Protein AF-A0A522Z3T7-F1 (afdb_monomer)

Foldseek 3Di:
DPDPVVVVVVVVVVVVVVVVVVVVVVVVVVVVVVVVVVVVVVVVVVVVVVVVVVVVVVVVVVVVVVLVVVLVVLVVVLVVLVVVLVVLVVVLVVLVVQLVPDPDPVSNVVSVVSNVVSVVVNVVSVVVSVVSVVVSVVD

Radius of gyration: 45.21 Å; Cα contacts (8 Å, |Δi|>4): 42; chains: 1; bounding box: 90×25×123 Å

Secondary structure (DSSP, 8-state):
---HHHHHHHHHHHHHHHHHHHHHHHHHHHHHHHHHHHHHHHHHHHHHHHHHHHHHHHHHHHHHHHHHHHHHHHHHHHHHHHHHHHHHHHHHHHHHHHHHT--SHHHHHHHHHHHHHHHHHHHHHHHHHHHHHHHHHT-

Structure (mmCIF, N/CA/C/O backbone):
data_AF-A0A522Z3T7-F1
#
_entry.id   AF-A0A522Z3T7-F1
#
loop_
_atom_site.group_PDB
_atom_site.id
_atom_site.type_symbol
_atom_site.label_atom_id
_atom_site.label_alt_id
_atom_site.label_comp_id
_atom_site.label_asym_id
_atom_site.label_entity_id
_atom_site.label_seq_id
_atom_site.pdbx_PDB_ins_code
_atom_site.Cartn_x
_atom_site.Cartn_y
_atom_site.Cartn_z
_atom_site.occupancy
_atom_site.B_iso_or_equiv
_atom_site.auth_seq_id
_atom_site.auth_comp_id
_atom_site.auth_asym_id
_atom_site.auth_atom_id
_atom_site.pdbx_PDB_model_num
ATOM 1 N N . MET A 1 1 ? 47.815 17.472 -74.663 1.00 52.22 1 MET A N 1
ATOM 2 C CA . MET A 1 1 ? 47.347 16.103 -74.970 1.00 52.22 1 MET A CA 1
ATOM 3 C C . MET A 1 1 ? 47.868 15.157 -73.893 1.00 52.22 1 MET A C 1
ATOM 5 O O . MET A 1 1 ? 49.054 14.849 -73.890 1.00 52.22 1 MET A O 1
ATOM 9 N N . THR A 1 2 ? 47.051 14.765 -72.915 1.00 60.94 2 THR A N 1
ATOM 10 C CA . THR A 1 2 ? 47.429 13.689 -71.983 1.00 60.94 2 THR A CA 1
ATOM 11 C C . THR A 1 2 ? 47.496 12.377 -72.766 1.00 60.94 2 THR A C 1
ATOM 13 O O . THR A 1 2 ? 46.595 12.079 -73.545 1.00 60.94 2 THR A O 1
ATOM 16 N N . SER A 1 3 ? 48.573 11.601 -72.617 1.00 82.38 3 SER A N 1
ATOM 17 C CA . SER A 1 3 ? 48.651 10.298 -73.282 1.00 82.38 3 SER A CA 1
ATOM 18 C C . SER A 1 3 ? 47.602 9.350 -72.693 1.00 82.38 3 SER A C 1
ATOM 20 O O . SER A 1 3 ? 47.330 9.386 -71.489 1.00 82.38 3 SER A O 1
ATOM 22 N N . LEU A 1 4 ? 47.035 8.473 -73.527 1.00 87.00 4 LEU A N 1
ATOM 23 C CA . LEU A 1 4 ? 46.048 7.464 -73.112 1.00 87.00 4 LEU A CA 1
ATOM 24 C C . LEU A 1 4 ? 46.524 6.640 -71.902 1.00 87.00 4 LEU A C 1
ATOM 26 O O . LEU A 1 4 ?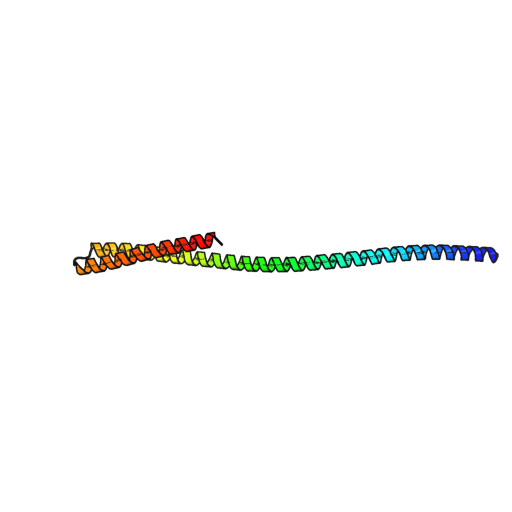 45.733 6.312 -71.022 1.00 87.00 4 LEU A O 1
ATOM 30 N N . ALA A 1 5 ? 47.833 6.390 -71.803 1.00 85.94 5 ALA A N 1
ATOM 31 C CA . ALA A 1 5 ? 48.451 5.698 -70.675 1.00 85.94 5 ALA A CA 1
ATOM 32 C C . ALA A 1 5 ? 48.273 6.435 -69.331 1.00 85.94 5 ALA A C 1
ATOM 34 O O . ALA A 1 5 ? 47.923 5.809 -68.330 1.00 85.94 5 ALA A O 1
ATOM 35 N N . LYS A 1 6 ? 48.448 7.765 -69.298 1.00 88.44 6 LYS A N 1
ATOM 36 C CA . LYS A 1 6 ? 48.256 8.564 -68.071 1.00 88.44 6 LYS A CA 1
ATOM 37 C C . LYS A 1 6 ? 46.790 8.584 -67.637 1.00 88.44 6 LYS A C 1
ATOM 39 O O . LYS A 1 6 ? 46.504 8.517 -66.443 1.00 88.44 6 LYS A O 1
ATOM 44 N N . LEU A 1 7 ? 45.863 8.629 -68.597 1.00 91.12 7 LEU A N 1
ATOM 45 C CA . LEU A 1 7 ? 44.428 8.557 -68.317 1.00 91.12 7 LEU A CA 1
ATOM 46 C C . LEU A 1 7 ? 44.034 7.182 -67.753 1.00 91.12 7 LEU A C 1
ATOM 48 O O . LEU A 1 7 ? 43.342 7.114 -66.740 1.00 91.12 7 LEU A O 1
ATOM 52 N N . ALA A 1 8 ? 44.525 6.094 -68.352 1.00 91.12 8 ALA A N 1
ATOM 53 C CA . ALA A 1 8 ? 44.270 4.735 -67.878 1.00 91.12 8 ALA A CA 1
ATOM 54 C C . ALA A 1 8 ? 44.794 4.508 -66.449 1.00 91.12 8 ALA A C 1
ATOM 56 O O . ALA A 1 8 ? 44.115 3.893 -65.624 1.00 91.12 8 ALA A O 1
ATOM 57 N N . GLN A 1 9 ? 45.975 5.043 -66.127 1.00 92.44 9 GLN A N 1
ATOM 58 C CA . GLN A 1 9 ? 46.535 4.966 -64.778 1.00 92.44 9 GLN A CA 1
ATOM 59 C C . GLN A 1 9 ? 45.692 5.751 -63.763 1.00 92.44 9 GLN A C 1
ATOM 61 O O . GLN A 1 9 ? 45.407 5.232 -62.683 1.00 92.44 9 GLN A O 1
ATOM 66 N N . LYS A 1 10 ? 45.228 6.954 -64.129 1.00 93.69 10 LYS A N 1
ATOM 67 C CA . LYS A 1 10 ? 44.340 7.765 -63.286 1.00 93.69 10 LYS A CA 1
ATOM 68 C C . LYS A 1 10 ? 43.022 7.042 -62.994 1.00 93.69 10 LYS A C 1
ATOM 70 O O . LYS A 1 10 ? 42.662 6.890 -61.833 1.00 93.69 10 LYS A O 1
ATOM 75 N N . LEU A 1 11 ? 42.365 6.504 -64.024 1.00 94.19 11 LEU A N 1
ATOM 76 C CA . LEU A 1 11 ? 41.119 5.742 -63.878 1.00 94.19 11 LEU A CA 1
ATOM 77 C C . LEU A 1 11 ? 41.302 4.484 -63.018 1.00 94.19 11 LEU A C 1
ATOM 79 O O . LEU A 1 11 ? 40.427 4.129 -62.229 1.00 94.19 11 LEU A O 1
ATOM 83 N N . LYS A 1 12 ? 42.451 3.804 -63.130 1.00 94.62 12 LYS A N 1
ATOM 84 C CA . LYS A 1 12 ? 42.775 2.654 -62.275 1.00 94.62 12 LYS A CA 1
ATOM 85 C C . LYS A 1 12 ? 42.875 3.065 -60.805 1.00 94.62 12 LYS A C 1
ATOM 87 O O . LYS A 1 12 ? 42.385 2.338 -59.944 1.00 94.62 12 LYS A O 1
ATOM 92 N N . GLN A 1 13 ? 43.482 4.213 -60.522 1.00 94.88 13 GLN A N 1
ATOM 93 C CA . GLN A 1 13 ? 43.624 4.728 -59.164 1.00 94.88 13 GLN A CA 1
ATOM 94 C C . GLN A 1 13 ? 42.281 5.200 -58.594 1.00 94.88 13 GLN A C 1
ATOM 96 O O . GLN A 1 13 ? 41.904 4.769 -57.507 1.00 94.88 13 GLN A O 1
ATOM 101 N N . GLU A 1 14 ? 41.494 5.939 -59.379 1.00 96.12 14 GLU A N 1
ATOM 102 C CA . GLU A 1 14 ? 40.126 6.341 -59.023 1.00 96.12 14 GLU A CA 1
ATOM 103 C C . GLU A 1 14 ? 39.236 5.121 -58.730 1.00 96.12 14 GLU A C 1
ATOM 105 O O . GLU A 1 14 ? 38.522 5.098 -57.729 1.00 96.12 14 GLU A O 1
ATOM 110 N N . LYS A 1 15 ? 39.334 4.049 -59.531 1.00 96.12 15 LYS A N 1
ATOM 111 C CA . LYS A 1 15 ? 38.613 2.790 -59.280 1.00 96.12 15 LYS A CA 1
ATOM 112 C C . LYS A 1 15 ? 39.029 2.133 -57.960 1.00 96.12 15 LYS A C 1
ATOM 114 O O . LYS A 1 15 ? 38.177 1.596 -57.247 1.00 96.12 15 LYS A O 1
ATOM 119 N N . LEU A 1 16 ? 40.323 2.135 -57.637 1.00 96.12 16 LEU A N 1
ATOM 120 C CA . LEU A 1 16 ? 40.825 1.573 -56.381 1.00 96.12 16 LEU A CA 1
ATOM 121 C C . LEU A 1 16 ? 40.335 2.380 -55.178 1.00 96.12 16 LEU A C 1
ATOM 123 O O . LEU A 1 16 ? 39.877 1.788 -54.200 1.00 96.12 16 LEU A O 1
ATOM 127 N N . ASP A 1 17 ? 40.375 3.706 -55.258 1.00 96.50 17 ASP A N 1
ATOM 128 C CA . ASP A 1 17 ? 39.945 4.575 -54.166 1.00 96.50 17 ASP A CA 1
ATOM 129 C C . ASP A 1 17 ? 38.424 4.538 -53.981 1.00 96.50 17 ASP A C 1
ATOM 131 O O . ASP A 1 17 ? 37.957 4.372 -52.853 1.00 96.50 17 ASP A O 1
ATOM 135 N N . ALA A 1 18 ? 37.646 4.515 -55.068 1.00 96.44 18 ALA A N 1
ATOM 136 C CA . ALA A 1 18 ? 36.205 4.269 -55.013 1.00 96.44 18 ALA A CA 1
ATOM 137 C C . ALA A 1 18 ? 35.882 2.910 -54.366 1.00 96.44 18 ALA A C 1
ATOM 139 O O . ALA A 1 18 ? 34.989 2.809 -53.523 1.00 96.44 18 ALA A O 1
ATOM 140 N N . SER A 1 19 ? 36.643 1.857 -54.689 1.00 96.19 19 SER A N 1
ATOM 141 C CA . SER A 1 19 ? 36.456 0.545 -54.061 1.00 96.19 19 SER A CA 1
ATOM 142 C C . SER A 1 19 ? 36.808 0.542 -52.570 1.00 96.19 19 SER A C 1
ATOM 144 O O . SER A 1 19 ? 36.161 -0.185 -51.813 1.00 96.19 19 SER A O 1
ATOM 146 N N . LYS A 1 20 ? 37.822 1.301 -52.133 1.00 97.19 20 LYS A N 1
ATOM 147 C CA . LYS A 1 20 ? 38.162 1.446 -50.706 1.00 97.19 20 LYS A CA 1
ATOM 148 C C . LYS A 1 20 ? 37.061 2.192 -49.959 1.00 97.19 20 LYS A C 1
ATOM 150 O O . LYS A 1 20 ? 36.612 1.710 -48.923 1.00 97.19 20 LYS A O 1
ATOM 155 N N . GLN A 1 21 ? 36.586 3.306 -50.518 1.00 97.19 21 GLN A N 1
ATOM 156 C CA . GLN A 1 21 ? 35.495 4.093 -49.943 1.00 97.19 21 GLN A CA 1
ATOM 157 C C . GLN A 1 21 ? 34.216 3.266 -49.818 1.00 97.19 21 GLN A C 1
ATOM 159 O O . GLN A 1 21 ? 33.615 3.229 -48.748 1.00 97.19 21 GLN A O 1
ATOM 164 N N . ARG A 1 22 ? 33.861 2.494 -50.854 1.00 97.38 22 ARG A N 1
ATOM 165 C CA . ARG A 1 22 ? 32.706 1.588 -50.801 1.00 97.38 22 ARG A CA 1
ATOM 166 C C . ARG A 1 22 ? 32.818 0.573 -49.661 1.00 97.38 22 ARG A C 1
ATOM 168 O O . ARG A 1 22 ? 31.855 0.375 -48.932 1.00 97.38 22 ARG A O 1
ATOM 175 N N . ARG A 1 23 ? 33.987 -0.057 -49.482 1.00 97.25 23 ARG A N 1
ATOM 176 C CA . ARG A 1 23 ? 34.215 -1.024 -48.389 1.00 97.25 23 ARG A CA 1
ATOM 177 C C . ARG A 1 23 ? 34.115 -0.369 -47.010 1.00 97.25 23 ARG A C 1
ATOM 179 O O . ARG A 1 23 ? 33.560 -0.974 -46.097 1.00 97.25 23 ARG A O 1
ATOM 186 N N . LEU A 1 24 ? 34.640 0.848 -46.862 1.00 97.62 24 LEU A N 1
ATOM 187 C CA . LEU A 1 24 ? 34.544 1.611 -45.618 1.00 97.62 24 LEU A CA 1
ATOM 188 C C . LEU A 1 24 ? 33.083 1.941 -45.290 1.00 97.62 24 LEU A C 1
ATOM 190 O O . LEU A 1 24 ? 32.623 1.638 -44.192 1.00 97.62 24 LEU A O 1
ATOM 194 N N . GLN A 1 25 ? 32.343 2.483 -46.259 1.00 97.50 25 GLN A N 1
ATOM 195 C CA . GLN A 1 25 ? 30.926 2.813 -46.101 1.00 97.50 25 GLN A CA 1
ATOM 196 C C . GLN A 1 25 ? 30.081 1.576 -45.786 1.00 97.50 25 GLN A C 1
ATOM 198 O O . GLN A 1 25 ? 29.231 1.625 -44.903 1.00 97.50 25 GLN A O 1
ATOM 203 N N . GLU A 1 26 ? 30.341 0.446 -46.447 1.00 97.44 26 GLU A N 1
ATOM 204 C CA . GLU A 1 26 ? 29.636 -0.808 -46.171 1.00 97.44 26 GLU A CA 1
ATOM 205 C C . GLU A 1 26 ? 29.884 -1.299 -44.736 1.00 97.44 26 GLU A C 1
ATOM 207 O O . GLU A 1 26 ? 28.955 -1.754 -44.067 1.00 97.44 26 GLU A O 1
ATOM 212 N N . LYS A 1 27 ? 31.120 -1.175 -44.232 1.00 97.69 27 LYS A N 1
ATOM 213 C CA . LYS A 1 27 ? 31.450 -1.515 -42.842 1.00 97.69 27 LYS A CA 1
ATOM 214 C C . LYS A 1 27 ? 30.719 -0.599 -41.856 1.00 97.69 27 LYS A C 1
ATOM 216 O O . LYS A 1 27 ? 30.070 -1.103 -40.944 1.00 97.69 27 LYS A O 1
ATOM 221 N N . MET A 1 28 ? 30.763 0.715 -42.082 1.00 97.38 28 MET A N 1
ATOM 222 C CA . MET A 1 28 ? 30.068 1.694 -41.236 1.00 97.38 28 MET A CA 1
ATOM 223 C C . MET A 1 28 ? 28.553 1.464 -41.225 1.00 97.38 28 MET A C 1
ATOM 225 O O . MET A 1 28 ? 27.929 1.514 -40.169 1.00 97.38 28 MET A O 1
ATOM 229 N N . LEU A 1 29 ? 27.958 1.146 -42.379 1.00 97.81 29 LEU A N 1
ATOM 230 C CA . LEU A 1 29 ? 26.535 0.832 -42.471 1.00 97.81 29 LEU A CA 1
ATOM 231 C C . LEU A 1 29 ? 26.184 -0.427 -41.668 1.00 97.81 29 LEU A C 1
ATOM 233 O O . LEU A 1 29 ? 25.202 -0.426 -40.930 1.00 97.81 29 LEU A O 1
ATOM 237 N N . LYS A 1 30 ? 26.989 -1.493 -41.767 1.00 97.88 30 LYS A N 1
ATOM 238 C CA . LYS A 1 30 ? 26.778 -2.726 -40.987 1.00 97.88 30 LYS A CA 1
ATOM 239 C C . LYS A 1 30 ? 26.857 -2.469 -39.481 1.00 97.88 30 LYS A C 1
ATOM 241 O O . LYS A 1 30 ? 26.023 -2.983 -38.735 1.00 97.88 30 LYS A O 1
ATOM 246 N N . GLU A 1 31 ? 27.820 -1.665 -39.041 1.00 97.62 31 GLU A N 1
ATOM 247 C CA . GLU A 1 31 ? 27.960 -1.266 -37.637 1.00 97.62 31 GLU A CA 1
ATOM 248 C C . GLU A 1 31 ? 26.757 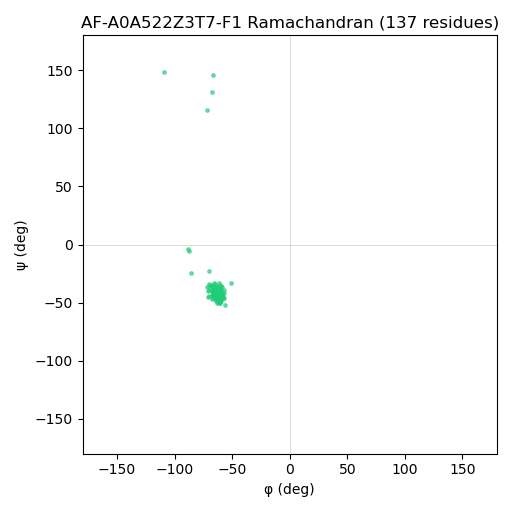-0.442 -37.164 1.00 97.62 31 GLU A C 1
ATOM 250 O O . GLU A 1 31 ? 26.164 -0.768 -36.134 1.00 97.62 31 GLU A O 1
ATOM 255 N N . ALA A 1 32 ? 26.327 0.550 -37.950 1.00 97.44 32 ALA A N 1
ATOM 256 C CA . ALA A 1 32 ? 25.161 1.374 -37.642 1.00 97.44 32 ALA A CA 1
ATOM 257 C C . ALA A 1 32 ? 23.868 0.546 -37.554 1.00 97.44 32 ALA A C 1
ATOM 259 O O . ALA A 1 32 ? 23.096 0.704 -36.610 1.00 97.44 32 ALA A O 1
ATOM 260 N N . VAL A 1 33 ? 23.648 -0.387 -38.487 1.00 97.44 33 VAL A N 1
ATOM 261 C CA . VAL A 1 33 ? 22.481 -1.287 -38.470 1.00 97.44 33 VAL A CA 1
ATOM 262 C C . VAL A 1 33 ? 22.510 -2.209 -37.250 1.00 97.44 33 VAL A C 1
ATOM 264 O O . VAL A 1 33 ? 21.481 -2.410 -36.606 1.00 97.44 33 VAL A O 1
ATOM 267 N N . SER A 1 34 ? 23.676 -2.764 -36.909 1.00 96.94 34 SER A N 1
ATOM 268 C CA . SER A 1 34 ? 23.837 -3.598 -35.712 1.00 96.94 34 SER A CA 1
ATOM 269 C C . SER A 1 34 ? 23.520 -2.814 -34.437 1.00 96.94 34 SER A C 1
ATOM 271 O O . SER A 1 34 ? 22.761 -3.284 -33.587 1.00 96.94 34 SER A O 1
ATOM 273 N N . LEU A 1 35 ? 24.036 -1.587 -34.331 1.00 96.75 35 LEU A N 1
ATOM 274 C CA . LEU A 1 35 ? 23.770 -0.701 -33.204 1.00 96.75 35 LEU A CA 1
ATOM 275 C C . LEU A 1 35 ? 22.283 -0.342 -33.110 1.00 96.75 35 LEU A C 1
ATOM 277 O O . LEU A 1 35 ? 21.699 -0.483 -32.041 1.00 96.75 35 LEU A O 1
ATOM 281 N N . ALA A 1 36 ? 21.647 0.025 -34.224 1.00 95.94 36 ALA A N 1
ATOM 282 C CA . ALA A 1 36 ? 20.221 0.338 -34.266 1.00 95.94 36 ALA A CA 1
ATOM 283 C C . ALA A 1 36 ? 19.356 -0.847 -33.805 1.00 95.94 36 ALA A C 1
ATOM 285 O O . ALA A 1 36 ? 18.446 -0.670 -32.995 1.00 95.94 36 ALA A O 1
ATOM 286 N N . ARG A 1 37 ? 19.676 -2.070 -34.253 1.00 96.06 37 ARG A N 1
ATOM 287 C CA . ARG A 1 37 ? 18.983 -3.293 -33.813 1.00 96.06 37 ARG A CA 1
ATOM 288 C C . ARG A 1 37 ? 19.143 -3.529 -32.314 1.00 96.06 37 ARG A C 1
ATOM 290 O O . ARG A 1 37 ? 18.153 -3.785 -31.634 1.00 96.06 37 ARG A O 1
ATOM 297 N N . ARG A 1 38 ? 20.369 -3.408 -31.791 1.00 94.69 38 ARG A N 1
ATOM 298 C CA . ARG A 1 38 ? 20.647 -3.562 -30.354 1.00 94.69 38 ARG A CA 1
ATOM 299 C C . ARG A 1 38 ? 19.888 -2.526 -29.531 1.00 94.69 38 ARG A C 1
ATOM 301 O O . ARG A 1 38 ? 19.215 -2.907 -28.578 1.00 94.69 38 ARG A O 1
ATOM 308 N N . SER A 1 39 ? 19.925 -1.257 -29.930 1.00 95.19 39 SER A N 1
ATOM 309 C CA . SER A 1 39 ? 19.201 -0.181 -29.250 1.00 95.19 39 SER A CA 1
ATOM 310 C C . SER A 1 39 ? 17.690 -0.396 -29.273 1.00 95.19 39 SER A C 1
ATOM 312 O O . SER A 1 39 ? 17.057 -0.301 -28.229 1.00 95.19 39 SER A O 1
ATOM 314 N N . SER A 1 40 ? 17.117 -0.759 -30.424 1.00 95.81 40 SER A N 1
ATOM 315 C CA . SER A 1 40 ? 15.684 -1.055 -30.547 1.00 95.81 40 SER A CA 1
ATOM 316 C C . SER A 1 40 ? 15.270 -2.233 -29.660 1.00 95.81 40 SER A C 1
ATOM 318 O O . SER A 1 40 ? 14.302 -2.125 -28.910 1.00 95.81 40 SER A O 1
ATOM 320 N N . SER A 1 41 ? 16.045 -3.324 -29.659 1.00 93.88 41 SER A N 1
ATOM 321 C CA . SER A 1 41 ? 15.774 -4.464 -28.776 1.00 93.88 41 SER A CA 1
ATOM 322 C C . SER A 1 41 ? 15.888 -4.094 -27.291 1.00 93.88 41 SER A C 1
ATOM 324 O O . SER A 1 41 ? 15.037 -4.484 -26.493 1.00 93.88 41 SER A O 1
ATOM 326 N N . GLY A 1 42 ? 16.881 -3.278 -26.921 1.00 96.62 42 GLY A N 1
ATOM 327 C CA . GLY A 1 42 ? 17.043 -2.782 -25.558 1.00 96.62 42 GLY A CA 1
ATOM 328 C C . GLY A 1 42 ? 15.859 -1.924 -25.121 1.00 96.62 42 GLY A C 1
ATOM 329 O O . GLY A 1 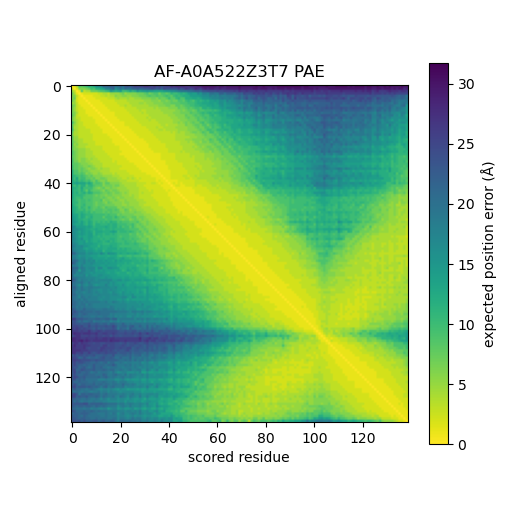42 ? 15.316 -2.150 -24.044 1.00 96.62 42 GLY A O 1
ATOM 330 N N . LEU A 1 43 ? 15.412 -1.009 -25.984 1.00 96.56 43 LEU A N 1
ATOM 331 C CA . LEU A 1 43 ? 14.247 -0.162 -25.733 1.00 96.56 43 LEU A CA 1
ATOM 332 C C . LEU A 1 43 ? 12.983 -1.006 -25.530 1.00 96.56 43 LEU A C 1
ATOM 334 O O . LEU A 1 43 ? 12.329 -0.857 -24.504 1.00 96.56 43 LEU A O 1
ATOM 338 N N . SER A 1 44 ? 12.726 -1.981 -26.406 1.00 96.75 44 SER A N 1
ATOM 339 C CA . SER A 1 44 ? 11.575 -2.887 -26.255 1.00 96.75 44 SER A CA 1
ATOM 340 C C . SER A 1 44 ? 11.609 -3.689 -24.944 1.00 96.75 44 SER A C 1
ATOM 342 O O . SER A 1 44 ? 10.581 -3.918 -24.308 1.00 96.75 44 SER A O 1
ATOM 344 N N . SER A 1 45 ? 12.803 -4.084 -24.483 1.00 97.19 45 SER A N 1
ATOM 345 C CA . SER A 1 45 ? 12.952 -4.773 -23.200 1.00 97.19 45 SER A CA 1
ATOM 346 C C . SER A 1 45 ? 12.684 -3.848 -22.014 1.00 97.19 45 SER A C 1
ATOM 348 O O . SER A 1 45 ? 12.176 -4.319 -20.996 1.00 97.19 45 SER A O 1
ATOM 350 N N . VAL A 1 46 ? 13.061 -2.572 -22.107 1.00 97.00 46 VAL A N 1
ATOM 351 C CA . VAL A 1 46 ? 12.789 -1.574 -21.067 1.00 97.00 46 VAL A CA 1
ATOM 352 C C . VAL A 1 46 ? 11.299 -1.254 -21.019 1.00 97.00 46 VAL A C 1
ATOM 354 O O . VAL A 1 46 ? 10.733 -1.250 -19.931 1.00 97.00 46 VAL A O 1
ATOM 357 N N . GLU A 1 47 ? 10.651 -1.072 -22.169 1.00 97.31 47 GLU A N 1
ATOM 358 C CA . GLU A 1 47 ? 9.202 -0.858 -22.264 1.00 97.31 47 GLU A CA 1
ATOM 359 C C . GLU A 1 47 ? 8.422 -2.006 -21.622 1.00 97.31 47 GLU A C 1
ATOM 361 O O . GLU A 1 47 ? 7.544 -1.766 -20.797 1.00 97.31 47 GLU A O 1
ATOM 366 N N . ARG A 1 48 ? 8.800 -3.259 -21.908 1.00 97.50 48 ARG A N 1
ATOM 367 C CA . ARG A 1 48 ? 8.159 -4.422 -21.283 1.00 97.50 48 ARG A CA 1
ATOM 368 C C . ARG A 1 48 ? 8.321 -4.432 -19.762 1.00 97.50 48 ARG A C 1
ATOM 370 O O . ARG A 1 48 ? 7.348 -4.629 -19.048 1.00 97.50 48 ARG A O 1
ATOM 377 N N . ARG A 1 49 ? 9.531 -4.167 -19.255 1.00 97.75 49 ARG A N 1
ATOM 378 C CA . ARG A 1 49 ? 9.781 -4.087 -17.803 1.00 97.75 49 ARG A CA 1
ATOM 379 C C . ARG A 1 49 ? 9.016 -2.944 -17.144 1.00 97.75 49 ARG A C 1
ATOM 381 O O . ARG A 1 49 ? 8.595 -3.080 -15.995 1.00 97.75 49 ARG A O 1
ATOM 388 N N . LEU A 1 50 ? 8.864 -1.823 -17.845 1.00 97.94 50 LEU A N 1
ATOM 389 C CA . LEU A 1 50 ? 8.077 -0.693 -17.372 1.00 97.94 50 LEU A CA 1
ATOM 390 C C . LEU A 1 50 ? 6.605 -1.089 -17.249 1.00 97.94 50 LEU A C 1
ATOM 392 O O . LEU A 1 50 ? 5.996 -0.800 -16.224 1.00 97.94 50 LEU A O 1
ATOM 396 N N . GLU A 1 51 ? 6.060 -1.778 -18.250 1.00 97.38 51 GLU A N 1
ATOM 397 C CA . GLU A 1 51 ? 4.672 -2.239 -18.228 1.00 97.38 51 GLU A CA 1
ATOM 398 C C . GLU A 1 51 ? 4.428 -3.268 -17.117 1.00 97.38 51 GLU A C 1
ATOM 400 O O . GLU A 1 51 ? 3.515 -3.097 -16.313 1.00 97.38 51 GLU A O 1
ATOM 405 N N . ASP A 1 52 ? 5.321 -4.252 -16.969 1.00 97.81 52 ASP A N 1
ATOM 406 C CA . ASP A 1 52 ? 5.270 -5.215 -15.863 1.00 97.81 52 ASP A CA 1
ATOM 407 C C . ASP A 1 52 ? 5.313 -4.507 -14.492 1.00 97.81 52 ASP A C 1
ATOM 409 O O . ASP A 1 52 ? 4.622 -4.898 -13.551 1.00 97.81 52 ASP A O 1
ATOM 413 N N . SER A 1 53 ? 6.119 -3.446 -14.362 1.00 97.62 53 SER A N 1
ATOM 414 C CA . SER A 1 53 ? 6.219 -2.675 -13.115 1.00 97.62 53 SER A CA 1
ATOM 415 C C . SER A 1 53 ? 4.958 -1.860 -12.841 1.00 97.62 53 SER A C 1
ATOM 417 O O . SER A 1 53 ? 4.515 -1.799 -11.696 1.00 97.62 53 SER A O 1
ATOM 419 N N . LYS A 1 54 ? 4.353 -1.263 -13.873 1.00 97.69 54 LYS A N 1
ATOM 420 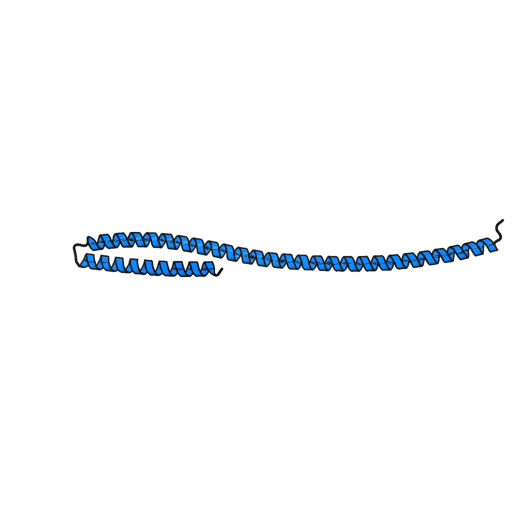C CA . LYS A 1 54 ? 3.068 -0.564 -13.745 1.00 97.69 54 LYS A CA 1
ATOM 421 C C . LYS A 1 54 ? 1.957 -1.517 -13.318 1.00 97.69 54 LYS A C 1
ATOM 423 O O . LYS A 1 54 ? 1.184 -1.156 -12.437 1.00 97.69 54 LYS A O 1
ATOM 428 N N . GLY A 1 55 ? 1.914 -2.723 -13.888 1.00 96.75 55 GLY A N 1
ATOM 429 C CA . GLY A 1 55 ? 0.965 -3.765 -13.490 1.00 96.75 55 GLY A CA 1
ATOM 430 C C . GLY A 1 55 ? 1.073 -4.090 -12.000 1.00 96.75 55 GLY A C 1
ATOM 431 O O . GLY A 1 55 ? 0.096 -3.958 -11.267 1.00 96.75 55 GLY A O 1
ATOM 432 N N . LYS A 1 56 ? 2.292 -4.379 -11.525 1.00 97.38 56 LYS A N 1
ATOM 433 C CA . LYS A 1 56 ? 2.562 -4.635 -10.098 1.00 97.38 56 LYS A CA 1
ATOM 434 C C . LYS A 1 56 ? 2.199 -3.458 -9.196 1.00 97.38 56 LYS A C 1
ATOM 436 O O . LYS A 1 56 ? 1.652 -3.658 -8.119 1.00 97.38 56 LYS A O 1
ATOM 441 N N . LEU A 1 57 ? 2.491 -2.227 -9.619 1.00 97.50 57 LEU A N 1
ATOM 442 C CA . LEU A 1 57 ? 2.085 -1.033 -8.872 1.00 97.50 57 LEU A CA 1
ATOM 443 C C . LEU A 1 57 ? 0.560 -0.909 -8.790 1.00 97.50 57 LEU A C 1
ATOM 445 O O . LEU A 1 57 ? 0.046 -0.520 -7.746 1.00 97.50 57 LEU A O 1
ATOM 449 N N . GLY A 1 58 ? -0.158 -1.260 -9.859 1.00 97.38 58 GLY A N 1
ATOM 450 C CA . GLY A 1 58 ? -1.618 -1.314 -9.862 1.00 97.38 58 GLY A CA 1
ATOM 451 C C . GLY A 1 58 ? -2.169 -2.325 -8.855 1.00 97.38 58 GLY A C 1
ATOM 452 O O . GLY A 1 58 ? -3.065 -1.983 -8.087 1.00 97.38 58 GLY A O 1
ATOM 453 N N . GLU A 1 59 ? -1.596 -3.530 -8.813 1.00 96.88 59 GLU A N 1
ATOM 454 C CA . GLU A 1 59 ? -1.958 -4.576 -7.845 1.00 96.88 59 GLU A CA 1
ATOM 455 C C . GLU A 1 59 ? -1.719 -4.117 -6.400 1.00 96.88 59 GLU A C 1
ATOM 457 O O . GLU A 1 59 ? -2.637 -4.165 -5.581 1.00 96.88 59 GLU A O 1
ATOM 462 N N . ILE A 1 60 ? -0.529 -3.578 -6.108 1.00 97.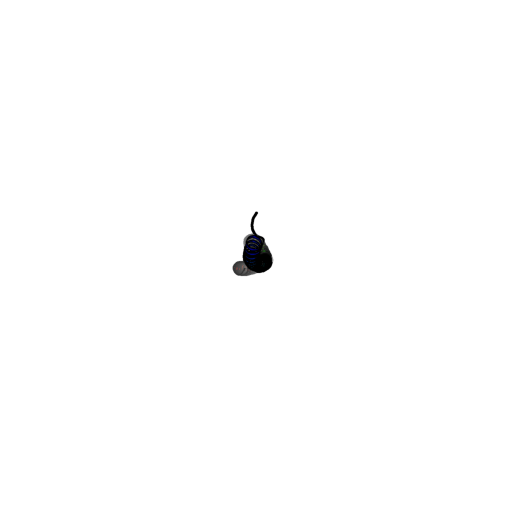06 60 ILE A N 1
ATOM 463 C CA . ILE A 1 60 ? -0.184 -3.049 -4.779 1.00 97.06 60 ILE A CA 1
ATOM 464 C C . ILE A 1 60 ? -1.139 -1.922 -4.378 1.00 97.06 60 ILE A C 1
ATOM 466 O O . ILE A 1 60 ? -1.594 -1.868 -3.239 1.00 97.06 60 ILE A O 1
ATOM 470 N N . ASN A 1 61 ? -1.468 -1.016 -5.300 1.00 96.69 61 ASN A N 1
ATOM 471 C CA . ASN A 1 61 ? -2.360 0.099 -5.000 1.00 96.69 61 ASN A CA 1
ATOM 472 C C . ASN A 1 61 ? -3.801 -0.368 -4.726 1.00 96.69 61 ASN A C 1
ATOM 474 O O . ASN A 1 61 ? -4.484 0.200 -3.871 1.00 96.69 61 ASN A O 1
ATOM 478 N N . ALA A 1 62 ? -4.263 -1.410 -5.422 1.00 97.00 62 ALA A N 1
ATOM 479 C CA . ALA A 1 62 ? -5.564 -2.022 -5.167 1.00 97.00 62 ALA A CA 1
ATOM 480 C C . ALA A 1 62 ? -5.606 -2.705 -3.790 1.00 97.00 62 ALA A C 1
ATOM 482 O O . ALA A 1 62 ? -6.557 -2.499 -3.034 1.00 97.00 62 ALA A O 1
ATOM 483 N N . GLU A 1 63 ? -4.562 -3.458 -3.437 1.00 96.75 63 GLU A N 1
ATOM 484 C CA . GLU A 1 63 ? -4.438 -4.094 -2.122 1.00 96.75 63 GLU A CA 1
ATOM 485 C C . GLU A 1 63 ? -4.371 -3.052 -0.999 1.00 96.75 63 GLU A C 1
ATOM 487 O O . GLU A 1 63 ? -5.120 -3.139 -0.026 1.00 96.75 63 GLU A O 1
ATOM 492 N N . PHE A 1 64 ? -3.561 -2.006 -1.176 1.00 96.12 64 PHE A N 1
ATOM 493 C CA . PHE A 1 64 ? -3.472 -0.891 -0.237 1.00 96.12 64 PHE A CA 1
ATOM 494 C C . PHE A 1 64 ? -4.831 -0.212 -0.023 1.00 96.12 64 PHE A C 1
ATOM 496 O O . PHE A 1 64 ? -5.250 -0.004 1.115 1.00 96.12 64 PHE A O 1
ATOM 503 N N . SER A 1 65 ? -5.563 0.066 -1.106 1.00 96.75 65 SER A N 1
ATOM 504 C CA . SER A 1 65 ? -6.903 0.664 -1.030 1.00 96.75 65 SER A CA 1
ATOM 505 C C . SER A 1 65 ? -7.886 -0.229 -0.265 1.00 96.75 65 SER A C 1
ATOM 507 O O . SER A 1 65 ? -8.696 0.262 0.521 1.00 96.75 65 SER A O 1
ATOM 509 N N . HIS A 1 66 ? -7.805 -1.549 -0.454 1.00 95.88 66 HIS A N 1
ATOM 510 C CA . HIS A 1 66 ? -8.631 -2.509 0.274 1.00 95.88 66 HIS A CA 1
ATOM 511 C C . HIS A 1 66 ? -8.295 -2.540 1.774 1.00 95.88 66 HIS A C 1
ATOM 513 O O . HIS A 1 66 ? -9.201 -2.513 2.610 1.00 95.88 66 HIS A O 1
ATOM 519 N N . VAL A 1 67 ? -7.006 -2.566 2.131 1.00 95.75 67 VAL A N 1
ATOM 520 C CA . VAL A 1 67 ? -6.557 -2.510 3.534 1.00 95.75 67 VAL A CA 1
ATOM 521 C C . VAL A 1 67 ? -7.017 -1.211 4.193 1.00 95.75 67 VAL A C 1
ATOM 523 O O . VAL A 1 67 ? -7.569 -1.247 5.293 1.00 95.75 67 VAL A O 1
ATOM 526 N N . GLN A 1 68 ? -6.883 -0.079 3.501 1.00 95.00 68 GLN A N 1
ATOM 527 C CA . GLN A 1 68 ? -7.338 1.214 4.002 1.00 95.00 68 GLN A CA 1
ATOM 528 C C . GLN A 1 68 ? -8.853 1.233 4.251 1.00 95.00 68 GLN A C 1
ATOM 530 O O . GLN A 1 68 ? -9.288 1.588 5.345 1.00 95.00 68 GLN A O 1
ATOM 535 N N . ALA A 1 69 ? -9.661 0.763 3.296 1.00 95.44 69 ALA A N 1
ATOM 536 C CA . ALA A 1 69 ? -11.112 0.669 3.470 1.00 95.44 69 ALA A CA 1
ATOM 537 C C . ALA A 1 69 ? -11.504 -0.252 4.641 1.00 95.44 69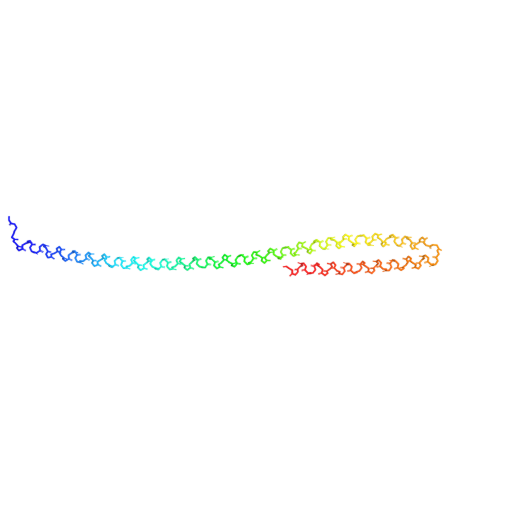 ALA A C 1
ATOM 539 O O . ALA A 1 69 ? -12.447 0.037 5.386 1.00 95.44 69 ALA A O 1
ATOM 540 N N . ARG A 1 70 ? -10.769 -1.356 4.837 1.00 94.06 70 ARG A N 1
ATOM 541 C CA . ARG A 1 70 ? -10.982 -2.270 5.966 1.00 94.06 70 ARG A CA 1
ATOM 542 C C . ARG A 1 70 ? -10.648 -1.605 7.300 1.00 94.06 70 ARG A C 1
ATOM 544 O O . ARG A 1 70 ? -11.419 -1.760 8.246 1.00 94.06 70 ARG A O 1
ATOM 551 N N . LYS A 1 71 ? -9.554 -0.844 7.366 1.00 92.44 71 LYS A N 1
ATOM 552 C CA . LYS A 1 71 ? -9.170 -0.074 8.553 1.00 92.44 71 LYS A CA 1
ATOM 553 C C . LYS A 1 71 ? -10.239 0.957 8.918 1.00 92.44 71 LYS A C 1
ATOM 555 O O . LYS A 1 71 ? -10.735 0.932 10.039 1.00 92.44 71 LYS A O 1
ATOM 560 N N . GLU A 1 72 ? -10.681 1.767 7.958 1.00 92.62 72 GLU A N 1
ATOM 561 C CA . GLU A 1 72 ? -11.755 2.750 8.170 1.00 92.62 72 GLU A CA 1
ATOM 562 C C . GLU A 1 72 ? -13.062 2.087 8.637 1.00 92.62 72 GLU A C 1
ATOM 564 O O . GLU A 1 72 ? -13.801 2.628 9.459 1.00 92.62 72 GLU A O 1
ATOM 569 N N . SER A 1 73 ? -13.369 0.889 8.128 1.00 94.44 73 SER A N 1
ATOM 570 C CA . SER A 1 73 ? -14.534 0.130 8.582 1.00 94.44 73 SER A CA 1
ATOM 571 C C . SER A 1 73 ? -14.402 -0.343 10.030 1.00 94.44 73 SER A C 1
ATOM 573 O O . SER A 1 73 ? -15.393 -0.307 10.760 1.00 94.44 73 SER A O 1
ATOM 575 N N . LEU A 1 74 ? -13.220 -0.800 10.447 1.00 90.25 74 LEU A N 1
ATOM 576 C CA . LEU A 1 74 ? -12.974 -1.201 11.834 1.00 90.25 74 LEU A CA 1
ATOM 577 C C . LEU A 1 74 ? -13.030 -0.004 12.780 1.00 90.25 74 LEU A C 1
ATOM 579 O O . LEU A 1 74 ? -13.636 -0.116 13.840 1.00 90.25 74 LEU A O 1
ATOM 583 N N . GLU A 1 75 ? -12.486 1.143 12.377 1.00 89.19 75 GLU A N 1
ATOM 584 C CA . GLU A 1 75 ? -12.570 2.388 13.146 1.00 89.19 75 GLU A CA 1
ATOM 585 C C . GLU A 1 75 ? -14.031 2.803 13.372 1.00 89.19 75 GLU A C 1
ATOM 587 O O . GLU A 1 75 ? -14.430 3.040 14.510 1.00 89.19 75 GLU A O 1
ATOM 592 N N . ARG A 1 76 ? -14.873 2.779 12.326 1.00 92.50 76 ARG A N 1
ATOM 593 C CA . ARG A 1 76 ? -16.317 3.051 12.471 1.00 92.50 76 ARG A CA 1
ATOM 594 C C . ARG A 1 76 ? -17.010 2.080 13.427 1.00 92.50 76 ARG A C 1
ATOM 596 O O . ARG A 1 76 ? -17.851 2.498 14.220 1.00 92.50 76 ARG A O 1
ATOM 603 N N . LEU A 1 77 ? -16.680 0.789 13.352 1.00 91.06 77 LEU A N 1
ATOM 604 C CA . LEU A 1 77 ? -17.243 -0.223 14.252 1.00 91.06 77 LEU A CA 1
ATOM 605 C C . LEU A 1 77 ? -16.794 -0.013 15.701 1.00 91.06 77 LEU A C 1
ATOM 607 O O . LEU A 1 77 ? -17.609 -0.165 16.608 1.00 91.06 77 LEU A O 1
ATOM 611 N N . ALA A 1 78 ? -15.531 0.357 15.917 1.00 88.69 78 ALA A N 1
ATOM 612 C CA . ALA A 1 78 ? -15.006 0.673 17.239 1.00 88.69 78 ALA A CA 1
ATOM 613 C C . ALA A 1 78 ? -15.708 1.903 17.836 1.00 88.69 78 ALA A C 1
ATOM 615 O O . ALA A 1 78 ? -16.176 1.840 18.970 1.00 88.69 78 ALA A O 1
ATOM 616 N N . SER A 1 79 ? -15.884 2.980 17.061 1.00 89.75 79 SER A N 1
ATOM 617 C CA . SER A 1 79 ? -16.638 4.161 17.508 1.00 89.75 79 SER A CA 1
ATOM 618 C C . SER A 1 79 ? -18.087 3.821 17.866 1.00 89.75 79 SER A C 1
ATOM 620 O O . SER A 1 79 ? -18.557 4.198 18.936 1.00 89.75 79 SER A O 1
ATOM 622 N N . ALA A 1 80 ? -18.781 3.042 17.031 1.00 92.00 80 ALA A N 1
ATOM 623 C CA . ALA A 1 80 ? -20.152 2.619 17.318 1.00 92.00 80 ALA A CA 1
ATOM 624 C C . ALA A 1 80 ? -20.248 1.733 18.576 1.00 92.00 80 ALA A C 1
ATOM 626 O O . ALA A 1 80 ? -21.210 1.835 19.338 1.00 92.00 80 ALA A O 1
ATOM 627 N N . ALA A 1 81 ? -19.259 0.867 18.817 1.00 89.44 81 ALA A N 1
ATOM 628 C CA . ALA A 1 81 ? -19.186 0.065 20.037 1.00 89.44 81 ALA A CA 1
ATOM 629 C C . ALA A 1 81 ? -18.951 0.940 21.280 1.00 89.44 81 ALA A C 1
ATOM 631 O O . ALA A 1 81 ? -19.616 0.740 22.293 1.00 89.44 81 ALA A O 1
ATOM 632 N N . GLN A 1 82 ? -18.079 1.950 21.186 1.00 88.75 82 GLN A N 1
ATOM 633 C CA . GLN A 1 82 ? -17.832 2.925 22.254 1.00 88.75 82 GLN A CA 1
ATOM 634 C C . GLN A 1 82 ? -19.108 3.704 22.622 1.00 88.75 82 GLN A C 1
ATOM 636 O O . GLN A 1 82 ? -19.411 3.895 23.802 1.00 88.75 82 GLN A O 1
ATOM 641 N N . GLU A 1 83 ? -19.881 4.130 21.621 1.00 93.00 83 GLU A N 1
ATOM 642 C CA . GLU A 1 83 ? -21.165 4.806 21.833 1.00 93.00 83 GLU A CA 1
ATOM 643 C C . GLU A 1 83 ? -22.171 3.893 22.545 1.00 93.00 83 GLU A C 1
ATOM 645 O O . GLU A 1 83 ? -22.792 4.310 23.524 1.00 93.00 83 GLU A O 1
ATOM 650 N N . ARG A 1 84 ? -22.294 2.630 22.112 1.00 93.25 84 ARG A N 1
ATOM 651 C CA . ARG A 1 84 ? -23.159 1.633 22.769 1.00 93.25 84 ARG A CA 1
ATOM 652 C C . ARG A 1 84 ? -22.736 1.357 24.206 1.00 93.25 84 ARG A C 1
ATOM 654 O O . ARG A 1 84 ? -23.589 1.315 25.083 1.00 93.25 84 ARG A O 1
ATOM 661 N N . LEU A 1 85 ? -21.436 1.220 24.456 1.00 92.56 85 LEU A N 1
ATOM 662 C CA . LEU A 1 85 ? -20.898 1.029 25.801 1.00 92.56 85 LEU A CA 1
ATOM 663 C C . LEU A 1 85 ? -21.278 2.202 26.712 1.00 92.56 85 LEU A C 1
ATOM 665 O O . LEU A 1 85 ? -21.743 1.998 27.827 1.00 92.56 85 LEU A O 1
ATOM 669 N N . THR A 1 86 ? -21.160 3.432 26.208 1.00 94.00 86 THR A N 1
ATOM 670 C CA . THR A 1 86 ? -21.559 4.638 26.948 1.00 94.00 86 THR A CA 1
ATOM 671 C C . THR A 1 86 ? -23.053 4.622 27.294 1.00 94.00 86 THR A C 1
ATOM 673 O O . THR A 1 86 ? -23.436 4.988 28.404 1.00 94.00 86 THR A O 1
ATOM 676 N N . GLN A 1 87 ? -23.904 4.162 26.370 1.00 94.56 87 GLN A N 1
ATOM 677 C CA . GLN A 1 87 ? -25.345 4.025 26.606 1.00 94.56 87 GLN A CA 1
ATOM 678 C C . GLN A 1 87 ? -25.668 2.942 27.644 1.00 94.56 87 GLN A C 1
ATOM 680 O O . GLN A 1 87 ? -26.498 3.176 28.519 1.00 94.56 87 GLN A O 1
ATOM 685 N N . GLU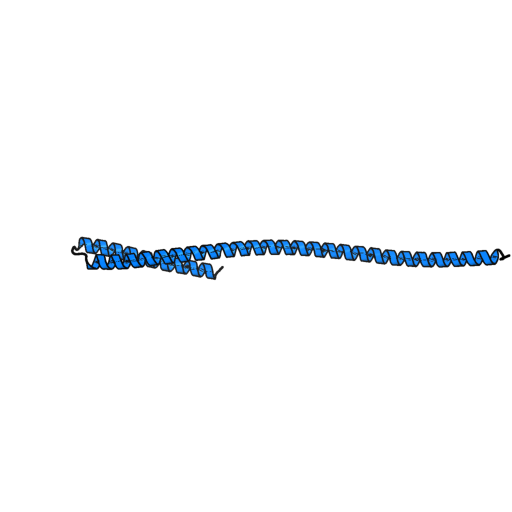 A 1 88 ? -25.013 1.781 27.575 1.00 92.69 88 GLU A N 1
ATOM 686 C CA . GLU A 1 88 ? -25.223 0.693 28.537 1.00 92.69 88 GLU A CA 1
ATOM 687 C C . GLU A 1 88 ? -24.698 1.061 29.934 1.00 92.69 88 GLU A C 1
A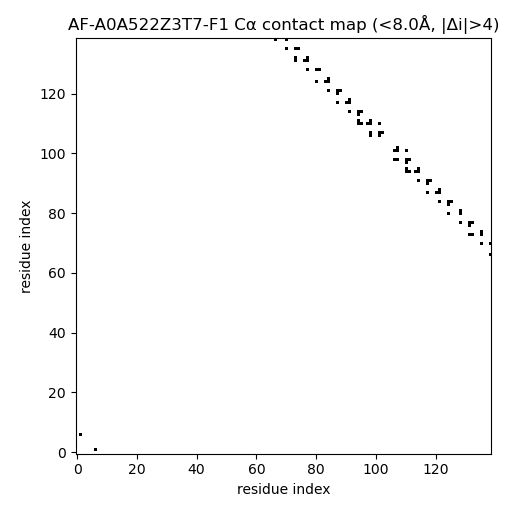TOM 689 O O . GLU A 1 88 ? -25.342 0.730 30.924 1.00 92.69 88 GLU A O 1
ATOM 694 N N . ILE A 1 89 ? -23.602 1.825 30.045 1.00 93.00 89 ILE A N 1
ATOM 695 C CA . ILE A 1 89 ? -23.137 2.378 31.331 1.00 93.00 89 ILE A CA 1
ATOM 696 C C . ILE A 1 89 ? -24.195 3.317 31.927 1.00 93.00 89 ILE A C 1
ATOM 698 O O . ILE A 1 89 ? -24.564 3.162 33.086 1.00 93.00 89 ILE A O 1
ATOM 702 N N . ALA A 1 90 ? -24.758 4.233 31.135 1.00 93.50 90 ALA A N 1
ATOM 703 C CA . ALA A 1 90 ? -25.834 5.100 31.618 1.00 93.50 90 ALA A CA 1
ATOM 704 C C . ALA A 1 90 ? -27.092 4.301 32.019 1.00 93.50 90 ALA A C 1
ATOM 706 O O . ALA A 1 90 ? -27.752 4.618 33.010 1.00 93.50 90 ALA A O 1
ATOM 707 N N . ALA A 1 91 ? -27.421 3.237 31.277 1.00 92.19 91 ALA A N 1
ATOM 708 C CA . ALA A 1 91 ? -28.522 2.338 31.614 1.00 92.19 91 ALA A CA 1
ATOM 709 C C . ALA A 1 91 ? -28.252 1.542 32.902 1.00 92.19 91 ALA A C 1
ATOM 711 O O . ALA A 1 91 ? -29.184 1.309 33.673 1.00 92.19 91 ALA A O 1
ATOM 712 N N . LYS A 1 92 ? -26.995 1.152 33.146 1.00 93.69 92 LYS A N 1
ATOM 713 C CA . LYS A 1 92 ? -26.543 0.506 34.382 1.00 93.69 92 LYS A CA 1
ATOM 714 C C . LYS A 1 92 ? -26.754 1.433 35.571 1.00 93.69 92 LYS A C 1
ATOM 716 O O . LYS A 1 92 ? -27.389 1.021 36.534 1.00 93.69 92 LYS A O 1
ATOM 721 N N . ASP A 1 93 ? -26.289 2.676 35.473 1.00 92.19 93 ASP A N 1
ATOM 722 C CA . ASP A 1 93 ? -26.429 3.669 36.542 1.00 92.19 93 ASP A CA 1
ATOM 723 C C . ASP A 1 93 ? -27.909 3.914 36.875 1.00 92.19 93 ASP A C 1
ATOM 725 O O . ASP A 1 93 ? -28.300 3.930 38.042 1.00 92.19 93 ASP A O 1
ATOM 729 N N . GLN A 1 94 ? -28.769 4.008 35.853 1.00 91.25 94 GLN A N 1
ATOM 730 C CA . GLN A 1 94 ? -30.214 4.115 36.062 1.00 91.25 94 GLN A CA 1
ATOM 731 C C . GLN A 1 94 ? -30.803 2.859 36.722 1.00 91.25 94 GLN A C 1
ATOM 733 O O . GLN A 1 94 ? -31.612 2.974 37.638 1.00 91.25 94 GLN A O 1
ATOM 738 N N . ALA A 1 95 ? -30.395 1.661 36.295 1.00 89.81 95 ALA A N 1
ATOM 739 C CA . ALA A 1 95 ? -30.864 0.410 36.887 1.00 89.81 95 ALA A CA 1
ATOM 740 C C . ALA A 1 95 ? -30.410 0.244 38.351 1.00 89.81 95 ALA A C 1
ATOM 742 O O . ALA A 1 95 ? -31.154 -0.312 39.159 1.00 89.81 95 ALA A O 1
ATOM 743 N N . GLU A 1 96 ? -29.229 0.751 38.717 1.00 90.62 96 GLU A N 1
ATOM 744 C CA . GLU A 1 96 ? -28.765 0.799 40.109 1.00 90.62 96 GLU A CA 1
ATOM 745 C C . GLU A 1 96 ? -29.630 1.735 40.962 1.00 90.62 96 GLU A C 1
ATOM 747 O O . GLU A 1 96 ? -30.010 1.367 42.076 1.00 90.62 96 GLU A O 1
ATOM 752 N N . ILE A 1 97 ? -29.998 2.907 40.434 1.00 91.31 97 ILE A N 1
ATOM 753 C CA . ILE A 1 97 ? -30.924 3.839 41.096 1.00 91.31 97 ILE A CA 1
ATOM 754 C C . ILE A 1 97 ? -32.306 3.193 41.272 1.00 91.31 97 ILE A C 1
ATOM 756 O O . ILE A 1 97 ? -32.878 3.239 42.362 1.00 91.31 97 ILE A O 1
ATOM 760 N N . ASP A 1 98 ? -32.837 2.558 40.227 1.00 87.06 98 ASP A N 1
ATOM 761 C CA . ASP A 1 98 ? -34.140 1.886 40.265 1.00 87.06 98 ASP A CA 1
ATOM 762 C C . ASP A 1 98 ? -34.153 0.751 41.303 1.00 87.06 98 ASP A C 1
ATOM 764 O O . ASP A 1 98 ? -35.124 0.595 42.046 1.00 87.06 98 ASP A O 1
ATOM 768 N N . LEU A 1 99 ? -33.058 -0.010 41.403 1.00 89.94 99 LEU A N 1
ATOM 769 C CA . LEU A 1 99 ? -32.894 -1.071 42.397 1.00 89.94 99 LEU A CA 1
ATOM 770 C C . LEU A 1 99 ? -32.852 -0.520 43.829 1.00 89.94 99 LEU A C 1
ATOM 772 O O . LEU A 1 99 ? -33.462 -1.107 44.724 1.00 89.94 99 LEU A O 1
ATOM 776 N N . GLN A 1 100 ? -32.161 0.602 44.055 1.00 89.88 100 GLN A N 1
ATOM 777 C CA . GLN A 1 100 ? -32.107 1.264 45.365 1.00 89.88 100 GLN A CA 1
ATOM 778 C C . GLN A 1 100 ? -33.475 1.805 45.801 1.00 89.88 100 GLN A C 1
ATOM 780 O O . GLN A 1 100 ? -33.798 1.768 46.987 1.00 89.88 100 GLN A O 1
ATOM 785 N N . ASN A 1 101 ? -34.285 2.262 44.845 1.00 90.50 101 ASN A N 1
ATOM 786 C CA . ASN A 1 101 ? -35.613 2.828 45.088 1.00 90.50 101 ASN A CA 1
ATOM 787 C C . ASN A 1 101 ? -36.742 1.781 45.099 1.00 90.50 101 ASN A C 1
ATOM 789 O O . ASN A 1 101 ? -37.897 2.125 45.344 1.00 90.50 101 ASN A O 1
ATOM 793 N N . ALA A 1 102 ? -36.450 0.508 44.820 1.00 89.69 102 ALA A N 1
ATOM 794 C CA . ALA A 1 102 ? -37.462 -0.539 44.759 1.00 89.69 102 ALA A CA 1
ATOM 795 C C . ALA A 1 102 ? -38.002 -0.893 46.158 1.00 89.69 102 ALA A C 1
ATOM 797 O O . ALA A 1 102 ? -37.300 -1.443 47.008 1.00 89.69 102 ALA A O 1
ATOM 798 N N . GLU A 1 103 ? -39.289 -0.629 46.382 1.00 86.38 103 GLU A N 1
ATOM 799 C CA . GLU A 1 103 ? -39.933 -0.811 47.692 1.00 86.38 103 GLU A CA 1
ATOM 800 C C . GLU A 1 103 ? -40.436 -2.243 47.939 1.00 86.38 103 GLU A C 1
ATOM 802 O O . GLU A 1 103 ? -40.547 -2.672 49.087 1.00 86.38 103 GLU A O 1
ATOM 807 N N . THR A 1 104 ? -40.713 -3.010 46.878 1.00 89.69 104 THR A N 1
ATOM 808 C CA . THR A 1 104 ? -41.230 -4.387 46.973 1.00 89.69 104 THR A CA 1
ATOM 809 C C . THR A 1 104 ? -40.184 -5.415 46.556 1.00 89.69 104 THR A C 1
ATOM 811 O O . THR A 1 104 ? -39.379 -5.166 45.659 1.00 89.69 104 THR A O 1
ATOM 814 N N . ASP A 1 105 ? -40.219 -6.602 47.162 1.00 84.62 105 ASP A N 1
ATOM 815 C CA . ASP A 1 105 ? -39.255 -7.670 46.856 1.00 84.62 105 ASP A CA 1
ATOM 816 C C . ASP A 1 105 ? -39.331 -8.136 45.393 1.00 84.62 105 ASP A C 1
ATOM 818 O O . ASP A 1 105 ? -38.302 -8.416 44.780 1.00 84.62 105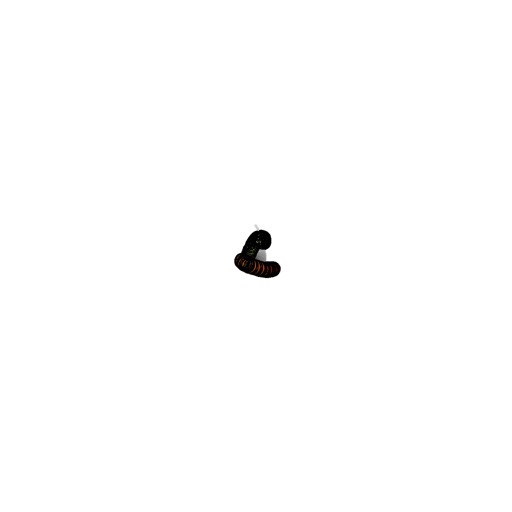 ASP A O 1
ATOM 822 N N . GLY A 1 106 ? -40.527 -8.123 44.791 1.00 86.31 106 GLY A N 1
ATOM 823 C CA . GLY A 1 106 ? -40.701 -8.394 43.361 1.00 86.31 106 GLY A CA 1
ATOM 824 C C . GLY A 1 106 ? -40.063 -7.324 42.467 1.00 86.31 106 GLY A C 1
ATOM 825 O O . GLY A 1 106 ? -39.390 -7.658 41.494 1.00 86.31 106 GLY A O 1
ATOM 826 N N . ALA A 1 107 ? -40.201 -6.038 42.814 1.00 82.75 107 ALA A N 1
ATOM 827 C CA . ALA A 1 107 ? -39.550 -4.953 42.074 1.00 82.75 107 ALA A CA 1
ATOM 828 C C . ALA A 1 107 ? -38.018 -5.006 42.204 1.00 82.75 107 ALA A C 1
ATOM 830 O O . ALA A 1 107 ? -37.316 -4.778 41.220 1.00 82.75 107 ALA A O 1
ATOM 831 N N . LYS A 1 108 ? -37.498 -5.376 43.383 1.00 86.88 108 LYS A N 1
ATOM 832 C CA . LYS A 1 108 ? -36.057 -5.577 43.604 1.00 86.88 108 LYS A CA 1
ATOM 833 C C . LYS A 1 108 ? -35.498 -6.707 42.746 1.00 86.88 108 LYS A C 1
ATOM 835 O O . LYS A 1 108 ? -34.440 -6.538 42.151 1.00 86.88 108 LYS A O 1
ATOM 840 N N . GLN A 1 109 ? -36.199 -7.840 42.655 1.00 88.00 109 GLN A N 1
ATOM 841 C CA . GLN A 1 109 ? -35.770 -8.960 41.811 1.00 88.00 109 GLN A CA 1
ATOM 842 C C . GLN A 1 109 ? -35.713 -8.568 40.331 1.00 88.00 109 GLN A C 1
ATOM 844 O O . GLN A 1 109 ? -34.688 -8.779 39.689 1.00 88.00 109 GLN A O 1
ATOM 849 N N . ILE A 1 110 ? -36.756 -7.911 39.813 1.00 87.88 110 ILE A N 1
ATOM 850 C CA . ILE A 1 110 ? -36.799 -7.457 38.412 1.00 87.88 110 ILE A CA 1
ATOM 851 C C . ILE A 1 110 ? -35.677 -6.447 38.119 1.00 87.88 110 ILE A C 1
ATOM 853 O O . ILE A 1 110 ? -35.007 -6.538 37.089 1.00 87.88 110 ILE A O 1
ATOM 857 N N . ALA A 1 111 ? -35.445 -5.490 39.022 1.00 84.31 111 ALA A N 1
ATOM 858 C CA . ALA A 1 111 ? -34.376 -4.505 38.869 1.00 84.31 111 ALA A CA 1
ATOM 859 C C . ALA A 1 111 ? -32.978 -5.152 38.930 1.00 84.31 111 ALA A C 1
ATOM 861 O O . ALA A 1 111 ? -32.107 -4.802 38.133 1.00 84.31 111 ALA A O 1
ATOM 862 N N . ALA A 1 112 ? -32.773 -6.141 39.807 1.00 87.81 112 ALA A N 1
ATOM 863 C CA . ALA A 1 112 ? -31.514 -6.874 39.919 1.00 87.81 112 ALA A CA 1
ATOM 864 C C . ALA A 1 112 ? -31.221 -7.732 38.676 1.00 87.81 112 ALA A C 1
ATOM 866 O O . ALA A 1 112 ? -30.091 -7.739 38.190 1.00 87.81 112 ALA A O 1
ATOM 867 N N . GLU A 1 113 ? -32.229 -8.411 38.122 1.00 90.75 113 GLU A N 1
ATOM 868 C CA . GLU A 1 113 ? -32.094 -9.168 36.871 1.00 90.75 113 GLU A CA 1
ATOM 869 C C . GLU A 1 113 ? -31.747 -8.251 35.693 1.00 90.75 113 GLU A C 1
ATOM 871 O O . GLU A 1 113 ? -30.850 -8.558 34.906 1.00 90.75 113 GLU A O 1
ATOM 876 N N . ARG A 1 114 ? -32.407 -7.091 35.596 1.00 90.06 114 ARG A N 1
ATOM 877 C CA . ARG A 1 114 ? -32.113 -6.090 34.564 1.00 90.06 114 ARG A CA 1
ATOM 878 C C . ARG A 1 114 ? -30.689 -5.550 34.687 1.00 90.06 114 ARG A C 1
ATOM 880 O O . ARG A 1 114 ? -29.997 -5.437 33.677 1.00 90.06 114 ARG A O 1
ATOM 887 N N . LEU A 1 115 ? -30.239 -5.251 35.905 1.00 91.38 115 LEU A N 1
ATOM 888 C CA . LEU A 1 115 ? -28.873 -4.805 36.168 1.00 91.38 115 LEU A CA 1
ATOM 889 C C . LEU A 1 115 ? -27.845 -5.874 35.766 1.00 91.38 115 LEU A C 1
ATOM 891 O O . LEU A 1 115 ? -26.864 -5.558 35.096 1.00 91.38 115 LEU A O 1
ATOM 895 N N . ALA A 1 116 ? -28.092 -7.142 36.109 1.00 92.31 116 ALA A N 1
ATOM 896 C CA . ALA A 1 116 ? -27.218 -8.253 35.735 1.00 92.31 116 ALA A CA 1
ATOM 897 C C . ALA A 1 116 ? -27.098 -8.410 34.209 1.00 92.31 116 ALA A C 1
ATOM 899 O O . ALA A 1 116 ? -25.994 -8.582 33.694 1.00 92.31 116 ALA A O 1
ATOM 900 N N . GLN A 1 117 ? -28.210 -8.280 33.476 1.00 93.06 117 GLN A N 1
ATOM 901 C CA . GLN A 1 117 ? -28.206 -8.320 32.009 1.00 93.06 117 GLN A CA 1
ATOM 902 C C . GLN A 1 117 ? -27.400 -7.169 31.393 1.00 93.06 117 GLN A C 1
ATOM 904 O O . GLN A 1 117 ? -26.669 -7.383 30.427 1.00 93.06 117 GLN A O 1
ATOM 909 N N . ILE A 1 118 ? -27.516 -5.954 31.937 1.00 91.56 118 ILE A N 1
ATOM 910 C CA . ILE A 1 118 ? -26.754 -4.791 31.457 1.00 91.56 118 ILE A CA 1
ATOM 911 C C . ILE A 1 118 ? -25.255 -4.987 31.716 1.00 91.56 118 ILE A C 1
ATOM 913 O O . ILE A 1 118 ? -24.442 -4.756 30.825 1.00 91.56 118 ILE A O 1
ATOM 917 N N . ILE A 1 119 ? -24.877 -5.475 32.902 1.00 92.19 119 ILE A N 1
ATOM 918 C CA . ILE A 1 119 ? -23.475 -5.771 33.233 1.00 92.19 119 ILE A CA 1
ATOM 919 C C . ILE A 1 119 ? -22.892 -6.811 32.270 1.00 92.19 119 ILE A C 1
ATOM 921 O O . ILE A 1 119 ? -21.776 -6.632 31.786 1.00 92.19 119 ILE A O 1
ATOM 925 N N . GLN A 1 120 ? -23.648 -7.864 31.953 1.00 94.31 120 GLN A N 1
ATOM 926 C CA . GLN A 1 120 ? -23.210 -8.869 30.987 1.00 94.31 120 GLN A CA 1
ATOM 927 C C . GLN A 1 120 ? -22.986 -8.254 29.596 1.00 94.31 120 GLN A C 1
ATOM 929 O O . GLN A 1 120 ? -21.940 -8.472 28.989 1.00 94.31 120 GLN A O 1
ATOM 934 N N . LYS A 1 121 ? -23.920 -7.426 29.109 1.00 92.75 121 LYS A N 1
ATOM 935 C CA . LYS A 1 121 ? -23.770 -6.734 27.817 1.00 92.75 121 LYS A CA 1
ATOM 936 C C . LYS A 1 121 ? -22.560 -5.806 27.773 1.00 92.75 121 LYS A C 1
ATOM 938 O O . LYS A 1 121 ? -21.902 -5.720 26.742 1.00 92.75 121 LYS A O 1
ATOM 943 N N . ILE A 1 122 ? -22.268 -5.106 28.869 1.00 92.44 122 ILE A N 1
ATOM 944 C CA . ILE A 1 122 ? -21.081 -4.249 28.980 1.00 92.44 122 ILE A CA 1
ATOM 945 C C . ILE A 1 122 ? -19.810 -5.082 28.789 1.00 92.44 122 ILE A C 1
ATOM 947 O O . ILE A 1 122 ? -18.971 -4.716 27.970 1.00 92.44 122 ILE A O 1
ATOM 951 N N . GLN A 1 123 ? -19.701 -6.225 29.472 1.00 92.94 123 GLN A N 1
ATOM 952 C CA . GLN A 1 123 ? -18.546 -7.121 29.339 1.00 92.94 123 GLN A CA 1
ATOM 953 C C . GLN A 1 123 ? -18.390 -7.642 27.906 1.00 92.94 123 GLN A C 1
ATOM 955 O O . GLN A 1 123 ? -17.296 -7.599 27.346 1.00 92.94 123 GLN A O 1
ATOM 960 N N . GLU A 1 124 ? -19.490 -8.065 27.280 1.00 92.56 124 GLU A N 1
ATOM 961 C CA . GLU A 1 124 ? -19.489 -8.515 25.884 1.00 92.56 124 GLU A CA 1
ATOM 962 C C . GLU A 1 124 ? -19.020 -7.404 24.924 1.00 92.56 124 GLU A C 1
ATOM 964 O O . GLU A 1 124 ? -18.207 -7.654 24.032 1.00 92.56 124 GLU A O 1
ATOM 969 N N . LEU A 1 125 ? -19.476 -6.160 25.122 1.00 91.00 125 LEU A N 1
ATOM 970 C CA . LEU A 1 125 ? -19.063 -5.008 24.310 1.00 91.00 125 LEU A CA 1
ATOM 971 C C . LEU A 1 125 ? -17.585 -4.641 24.507 1.00 91.00 125 LEU A C 1
ATOM 973 O O . LEU A 1 125 ? -16.914 -4.269 23.541 1.00 91.00 125 LEU A O 1
ATOM 977 N N . GLU A 1 126 ? -17.062 -4.744 25.729 1.00 89.25 126 GLU A N 1
ATOM 978 C CA . GLU A 1 126 ? -15.646 -4.502 26.030 1.00 89.25 126 GLU A CA 1
ATOM 979 C C . GLU A 1 126 ? -14.739 -5.544 25.361 1.00 89.25 126 GLU A C 1
ATOM 981 O O . GLU A 1 126 ? -13.739 -5.187 24.727 1.00 89.25 126 GLU A O 1
ATOM 986 N N . GLU A 1 127 ? -15.108 -6.825 25.435 1.00 91.38 127 GLU A N 1
ATOM 987 C CA . GLU A 1 127 ? -14.386 -7.906 24.761 1.00 91.38 127 GLU A CA 1
ATOM 988 C C . GLU A 1 127 ? -14.418 -7.749 23.238 1.00 91.38 127 GLU A C 1
ATOM 990 O O . GLU A 1 127 ? -13.385 -7.871 22.573 1.00 91.38 127 GLU A O 1
ATOM 995 N N . GLU A 1 128 ? -15.584 -7.427 22.676 1.00 88.12 128 GLU A N 1
ATOM 996 C CA . GLU A 1 128 ? -15.751 -7.210 21.241 1.00 88.12 128 GLU A CA 1
ATOM 997 C C . GLU A 1 128 ? -14.924 -6.009 20.750 1.00 88.12 128 GLU A C 1
ATOM 999 O O . GLU A 1 128 ? -14.273 -6.079 19.702 1.00 88.12 128 GLU A O 1
ATOM 1004 N N . SER A 1 129 ? -14.899 -4.914 21.518 1.00 87.38 129 SER A N 1
ATOM 1005 C CA . SER A 1 129 ? -14.081 -3.733 21.219 1.00 87.38 129 SER A CA 1
ATOM 1006 C C . SER A 1 129 ? -12.590 -4.076 21.204 1.00 87.38 129 SER A C 1
ATOM 1008 O O . SER A 1 129 ? -11.882 -3.756 20.244 1.00 87.38 129 SER A O 1
ATOM 1010 N N . LYS A 1 130 ? -12.124 -4.834 22.203 1.00 89.00 130 LYS A N 1
ATOM 1011 C CA . LYS A 1 130 ? -10.736 -5.302 22.276 1.00 89.00 130 LYS A CA 1
ATOM 1012 C C . LYS A 1 130 ? -10.359 -6.177 21.078 1.00 89.00 130 LYS A C 1
ATOM 1014 O O . LYS A 1 130 ? -9.330 -5.943 20.449 1.00 89.00 130 LYS A O 1
ATOM 1019 N N . GLN A 1 131 ? -11.202 -7.146 20.713 1.00 88.38 131 GLN A N 1
ATOM 1020 C CA . GLN A 1 131 ? -10.958 -8.010 19.551 1.00 88.38 131 GLN A CA 1
ATOM 1021 C C . GLN A 1 131 ? -10.874 -7.210 18.243 1.00 88.38 131 GLN A C 1
ATOM 1023 O O . GLN A 1 131 ? -10.022 -7.487 17.395 1.00 88.38 131 GLN A O 1
ATOM 1028 N N . ARG A 1 132 ? -11.735 -6.199 18.071 1.00 86.25 132 ARG A N 1
ATOM 1029 C CA . ARG A 1 132 ? -11.710 -5.312 16.898 1.00 86.25 132 ARG A CA 1
ATOM 1030 C C . ARG A 1 132 ? -10.450 -4.457 16.846 1.00 86.25 132 ARG A C 1
ATOM 1032 O O . ARG A 1 132 ? -9.892 -4.293 15.763 1.00 86.25 132 ARG A O 1
ATOM 1039 N N . GLN A 1 133 ? -9.990 -3.951 17.987 1.00 85.00 133 GLN A N 1
ATOM 1040 C CA . GLN A 1 133 ? -8.753 -3.180 18.071 1.00 85.00 133 GLN A CA 1
ATOM 1041 C C . GLN A 1 133 ? -7.534 -4.042 17.719 1.00 85.00 133 GLN A C 1
ATOM 1043 O O . GLN A 1 133 ? -6.748 -3.665 16.854 1.00 85.00 133 GLN A O 1
ATOM 1048 N N . GLU A 1 134 ? -7.435 -5.250 18.279 1.00 88.06 134 GLU A N 1
ATOM 1049 C CA . GLU A 1 134 ? -6.376 -6.202 17.920 1.00 88.06 134 GLU A CA 1
ATOM 1050 C C . GLU A 1 134 ? -6.416 -6.585 16.431 1.00 88.06 134 GLU A C 1
ATOM 1052 O O . GLU A 1 134 ? -5.377 -6.814 15.813 1.00 88.06 134 GLU A O 1
ATOM 1057 N N . ALA A 1 135 ? -7.609 -6.679 15.835 1.00 86.25 135 ALA A N 1
ATOM 1058 C CA . ALA A 1 135 ? -7.759 -6.936 14.406 1.00 86.25 135 ALA A CA 1
ATOM 1059 C C . ALA A 1 135 ? -7.320 -5.740 13.544 1.00 86.25 135 ALA A C 1
ATOM 1061 O O . ALA A 1 135 ? -6.790 -5.955 12.456 1.00 86.25 135 ALA A O 1
ATOM 1062 N N . ALA A 1 136 ? -7.524 -4.508 14.017 1.00 83.56 136 ALA A N 1
ATOM 1063 C CA . ALA A 1 136 ? -7.079 -3.292 13.340 1.00 83.56 136 ALA A CA 1
ATOM 1064 C C . ALA A 1 136 ? -5.555 -3.114 13.408 1.00 83.56 136 ALA A C 1
ATOM 1066 O O . ALA A 1 136 ? -4.959 -2.675 12.433 1.00 83.56 136 ALA A O 1
ATOM 1067 N N . GLU A 1 137 ? -4.919 -3.491 14.520 1.00 85.31 137 GLU A N 1
ATOM 1068 C CA . GLU A 1 137 ? -3.456 -3.449 14.683 1.00 85.31 137 GLU A CA 1
ATOM 1069 C C . GLU A 1 137 ? -2.718 -4.492 13.828 1.00 85.31 137 GLU A C 1
ATOM 1071 O O . GLU A 1 137 ? -1.535 -4.330 13.533 1.00 85.31 137 GLU A O 1
ATOM 1076 N N . LYS A 1 138 ? -3.405 -5.573 13.437 1.00 86.69 138 LYS A N 1
ATOM 1077 C CA . LYS A 1 138 ? -2.859 -6.654 12.596 1.00 86.69 138 LYS A CA 1
ATOM 1078 C C . LYS A 1 138 ? -2.993 -6.396 11.088 1.00 86.69 138 LYS A C 1
ATOM 1080 O O . LYS A 1 138 ? -2.526 -7.233 10.314 1.00 86.69 138 LYS A O 1
ATOM 1085 N N . LEU A 1 139 ? -3.664 -5.314 10.683 1.00 78.31 139 LEU A N 1
ATOM 1086 C CA . LEU A 1 139 ? -3.834 -4.886 9.286 1.00 78.31 139 LEU A CA 1
ATOM 1087 C C . LEU A 1 139 ? -2.739 -3.910 8.862 1.00 78.31 139 LEU A C 1
ATOM 1089 O O . LEU A 1 139 ? -2.282 -4.059 7.709 1.00 78.31 139 LEU A O 1
#

Mean predicted aligned error: 9.45 Å

Sequence (139 aa):
MTSLAKLAQKLKQEKLDASKQRRLQEKMLKEAVSLARRSSSGLSSVERRLEDSKGKLGEINAEFSHVQARKESLERLASAAQERLTQEIAAKDQAEIDLQNAETDGAKQIAAERLAQIIQKIQELEEESKQRQEAAEKL

pLDDT: mean 92.26, std 6.04, range [52.22, 97.94]

Solvent-accessible surface area (backbone atoms only — not comparable to full-atom values): 7362 Å² total; per-residue (Å²): 133,84,53,71,65,59,52,53,52,49,53,53,49,51,53,51,51,52,51,50,52,51,54,50,51,53,51,53,50,52,51,51,53,51,49,52,53,52,51,52,54,51,51,54,53,50,53,51,52,49,52,56,48,51,51,51,51,52,53,52,51,52,51,50,52,50,54,50,54,51,45,56,50,46,52,53,51,45,52,54,46,52,53,50,45,53,51,43,50,55,50,37,56,51,30,52,52,51,34,74,68,38,89,45,75,68,51,31,51,56,28,48,54,51,34,52,52,39,54,52,51,45,54,53,49,52,52,52,43,50,54,50,49,57,54,53,75,74,107

Nearest PDB structures (foldseek):
  4ilo-assembly1_A  TM=9.697E-01  e=3.082E+00  Chlamydia trachomatis L2/434/Bu
  4wpe-assembly1_A-2  TM=8.115E-01  e=2.389E+00  Saccharomyces cerevisiae S288C
  4mu6-assembly1_A  TM=7.588E-01  e=2.892E+00  Legionella pneumophila subsp. pneumophila str. Philadelphia 1
  3na7-assembly1_A  TM=5.243E-01  e=4.857E-01  Helicobacter pylori NCTC 11638
  5nnv-assembly4_D  TM=3.875E-01  e=8.017E+00  Bacillus subtilis subsp. subtilis str. 168